Protein AF-A0A8H6J2B5-F1 (afdb_monomer_lite)

Sequence (69 aa):
MWRCEQIKRRYKADVYIQVRYKNRYYEYSSSNERNFPRSRAELETTYPIPVARSPVDYEERKSRGEVQD

pLDDT: mean 85.91, std 13.87, range [39.97, 97.38]

Secondary structure (DSSP, 8-state):
-HHHHHHHHHH----EEEEEETTEEEEEES---TTPSPPHHHHHTSSSPP----THHHHHHHHHTTS--

Structure (mmCIF, N/CA/C/O backbone):
data_AF-A0A8H6J2B5-F1
#
_entry.id   AF-A0A8H6J2B5-F1
#
loop_
_atom_site.group_PDB
_atom_site.id
_atom_site.type_symbol
_atom_site.label_atom_id
_atom_site.label_alt_id
_atom_site.label_comp_id
_atom_site.label_asym_id
_atom_site.label_entity_id
_atom_site.label_seq_id
_atom_site.pdbx_PDB_ins_code
_atom_site.Cartn_x
_atom_site.Cartn_y
_atom_site.Cartn_z
_atom_site.occupancy
_atom_site.B_iso_or_equiv
_atom_site.auth_seq_id
_atom_site.auth_comp_id
_atom_site.auth_asym_id
_atom_site.auth_atom_id
_atom_site.pdbx_PDB_model_num
ATOM 1 N N . MET A 1 1 ? 1.894 14.330 1.283 1.00 71.31 1 MET A N 1
ATOM 2 C CA . MET A 1 1 ? 2.228 13.041 0.627 1.00 71.31 1 MET A CA 1
ATOM 3 C C . MET A 1 1 ? 3.578 13.038 -0.105 1.00 71.31 1 MET A C 1
ATOM 5 O O . MET A 1 1 ? 3.907 12.046 -0.735 1.00 71.31 1 MET A O 1
ATOM 9 N N . TRP A 1 2 ? 4.425 14.071 0.036 1.00 87.19 2 TRP A N 1
ATOM 10 C CA . TRP A 1 2 ? 5.731 14.141 -0.645 1.00 87.19 2 TRP A CA 1
ATOM 11 C C . TRP A 1 2 ? 6.650 12.928 -0.405 1.00 87.19 2 TRP A C 1
ATOM 13 O O . TRP A 1 2 ? 7.314 12.466 -1.325 1.00 87.19 2 TRP A O 1
ATOM 23 N N . ARG A 1 3 ? 6.632 12.347 0.803 1.00 91.25 3 ARG A N 1
ATOM 24 C CA . ARG A 1 3 ? 7.393 11.122 1.106 1.00 91.25 3 ARG A CA 1
ATOM 25 C C . ARG A 1 3 ? 7.001 9.936 0.216 1.00 91.25 3 ARG A C 1
ATOM 27 O O . ARG A 1 3 ? 7.869 9.168 -0.179 1.00 91.25 3 ARG A O 1
ATOM 34 N N . CYS A 1 4 ? 5.722 9.797 -0.129 1.00 92.25 4 CYS A N 1
ATOM 35 C CA . CYS A 1 4 ? 5.245 8.724 -1.001 1.00 92.25 4 CYS A CA 1
ATOM 36 C C . CYS A 1 4 ? 5.750 8.916 -2.437 1.00 92.25 4 CYS A C 1
ATOM 38 O O . CYS A 1 4 ? 6.235 7.968 -3.044 1.00 92.25 4 CYS A O 1
ATOM 40 N N . GLU A 1 5 ? 5.749 10.158 -2.931 1.00 90.69 5 GLU A N 1
ATOM 41 C CA . GLU A 1 5 ? 6.353 10.512 -4.224 1.00 90.69 5 GLU A CA 1
ATOM 42 C C . GLU A 1 5 ? 7.858 10.220 -4.254 1.00 90.69 5 GLU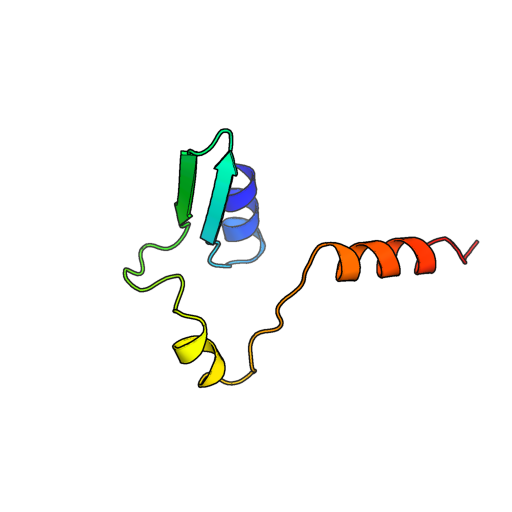 A C 1
ATOM 44 O O . GLU A 1 5 ? 8.378 9.713 -5.247 1.00 90.69 5 GLU A O 1
ATOM 49 N N . GLN A 1 6 ? 8.574 10.486 -3.157 1.00 94.62 6 GLN A N 1
ATOM 50 C CA . GLN A 1 6 ? 9.990 10.130 -3.043 1.00 94.62 6 GLN A CA 1
ATOM 51 C C . GLN A 1 6 ? 10.202 8.611 -3.118 1.00 94.62 6 GLN A C 1
ATOM 53 O O . GLN A 1 6 ? 11.098 8.172 -3.837 1.00 94.62 6 GLN A O 1
ATOM 58 N N . ILE A 1 7 ? 9.374 7.812 -2.432 1.00 94.06 7 ILE A N 1
ATOM 59 C CA . ILE A 1 7 ? 9.421 6.340 -2.497 1.00 94.06 7 ILE A CA 1
ATOM 60 C C . ILE A 1 7 ? 9.167 5.867 -3.930 1.00 94.06 7 ILE A C 1
ATOM 62 O O . ILE A 1 7 ? 9.993 5.132 -4.474 1.00 94.06 7 ILE A O 1
ATOM 66 N N . LYS A 1 8 ? 8.096 6.352 -4.572 1.00 93.94 8 LYS A N 1
ATOM 67 C CA . LYS A 1 8 ? 7.783 6.037 -5.971 1.00 93.94 8 LYS A CA 1
ATOM 68 C C . LYS A 1 8 ? 8.952 6.355 -6.893 1.00 93.94 8 LYS A C 1
ATOM 70 O O . LYS A 1 8 ? 9.374 5.515 -7.681 1.00 93.94 8 LYS A O 1
ATOM 75 N N . ARG A 1 9 ? 9.519 7.560 -6.800 1.00 94.25 9 ARG A N 1
ATOM 76 C CA . ARG A 1 9 ? 10.615 7.986 -7.684 1.00 94.25 9 ARG A CA 1
ATOM 77 C C . ARG A 1 9 ? 11.894 7.188 -7.456 1.00 94.25 9 ARG A C 1
ATOM 79 O O . ARG A 1 9 ? 12.534 6.822 -8.444 1.00 94.25 9 ARG A O 1
ATOM 86 N N . ARG A 1 10 ? 12.250 6.937 -6.189 1.00 96.88 10 ARG A N 1
ATOM 87 C CA . ARG A 1 10 ? 13.494 6.264 -5.786 1.00 96.88 10 ARG A CA 1
ATOM 88 C C . ARG A 1 10 ? 13.475 4.774 -6.098 1.00 96.88 10 ARG A C 1
ATOM 90 O O . ARG A 1 10 ? 14.464 4.265 -6.605 1.00 96.88 10 ARG A O 1
ATOM 97 N N . TYR A 1 11 ? 12.368 4.100 -5.805 1.00 96.25 11 TYR A N 1
ATOM 98 C CA . TYR A 1 11 ? 12.270 2.642 -5.913 1.00 96.25 11 TYR A CA 1
ATOM 99 C C . TYR A 1 11 ? 11.435 2.171 -7.103 1.00 96.25 11 TYR A C 1
ATOM 101 O O . TYR A 1 11 ? 11.278 0.970 -7.280 1.00 96.25 11 TYR A O 1
ATOM 109 N N . LYS A 1 12 ? 10.899 3.097 -7.913 1.00 93.88 12 LYS A N 1
ATOM 110 C CA . LYS A 1 12 ? 9.982 2.795 -9.029 1.00 93.88 12 LYS A CA 1
ATOM 111 C C . LYS A 1 12 ? 8.803 1.923 -8.584 1.00 93.88 12 LYS A C 1
ATOM 113 O O . LYS A 1 12 ? 8.377 1.031 -9.304 1.00 93.88 12 LYS A O 1
ATOM 118 N N . ALA A 1 13 ? 8.307 2.193 -7.380 1.00 92.62 13 ALA A N 1
ATOM 119 C CA . ALA A 1 13 ? 7.243 1.433 -6.743 1.00 92.62 13 ALA A CA 1
ATOM 120 C C . ALA A 1 13 ? 5.915 2.192 -6.789 1.00 92.62 13 ALA A C 1
ATOM 122 O O . ALA A 1 13 ? 5.894 3.420 -6.663 1.00 92.62 13 ALA A O 1
ATOM 123 N N . ASP A 1 14 ? 4.818 1.447 -6.886 1.00 93.44 14 ASP A N 1
ATOM 124 C CA . ASP A 1 14 ? 3.488 1.975 -6.617 1.00 93.44 14 ASP A CA 1
ATOM 125 C C . ASP A 1 14 ? 3.186 1.913 -5.121 1.00 93.44 14 ASP A C 1
ATOM 127 O O . ASP A 1 14 ? 3.425 0.915 -4.440 1.00 93.44 14 ASP A O 1
ATOM 131 N N . VAL A 1 15 ? 2.690 3.027 -4.595 1.00 94.44 15 VAL A N 1
ATOM 132 C CA . VAL A 1 15 ? 2.450 3.247 -3.175 1.00 94.44 15 VAL A CA 1
ATOM 133 C C . VAL A 1 15 ? 0.984 3.590 -2.993 1.00 94.44 15 VAL A C 1
ATOM 135 O O . VAL A 1 15 ? 0.503 4.588 -3.530 1.00 94.44 15 VAL A O 1
ATOM 138 N N . TYR A 1 16 ? 0.295 2.784 -2.194 1.00 93.94 16 TYR A N 1
ATOM 139 C CA . TYR A 1 16 ? -1.031 3.100 -1.690 1.00 93.94 16 TYR A CA 1
ATOM 140 C C . TYR A 1 16 ? -0.979 3.228 -0.172 1.00 93.94 16 TYR A C 1
ATOM 142 O O . TYR A 1 16 ? -0.362 2.403 0.503 1.00 93.94 16 TYR A O 1
ATOM 150 N N . ILE A 1 17 ? -1.613 4.269 0.365 1.00 93.88 17 ILE A N 1
ATOM 151 C CA . ILE A 1 17 ? -1.735 4.468 1.809 1.00 93.88 17 ILE A CA 1
ATOM 152 C C . ILE A 1 17 ? -3.167 4.865 2.125 1.00 93.88 17 ILE A C 1
ATOM 154 O O . ILE A 1 17 ? -3.678 5.841 1.579 1.00 93.88 17 ILE A O 1
ATOM 158 N N . GLN A 1 18 ? -3.756 4.156 3.081 1.00 93.25 18 GLN A N 1
ATOM 159 C CA . GLN A 1 18 ? -4.977 4.560 3.756 1.00 93.25 18 GLN A CA 1
ATOM 160 C C . GLN A 1 18 ? -4.630 4.974 5.190 1.00 93.25 18 GLN A C 1
ATOM 162 O O . GLN A 1 18 ? -3.956 4.247 5.920 1.00 93.25 18 GLN A O 1
ATOM 167 N N . VAL A 1 19 ? -5.072 6.160 5.599 1.00 94.94 19 VAL A N 1
ATOM 168 C CA . VAL A 1 19 ? -4.856 6.707 6.942 1.00 94.94 19 VAL A CA 1
ATOM 169 C C . VAL A 1 19 ? -6.204 6.994 7.577 1.00 94.94 19 VAL A C 1
ATOM 171 O O . VAL A 1 19 ? -7.005 7.746 7.026 1.00 94.94 19 VAL A O 1
ATOM 174 N N . ARG A 1 20 ? -6.435 6.449 8.774 1.00 96.81 20 ARG A N 1
ATOM 175 C CA . ARG A 1 20 ? -7.587 6.804 9.606 1.00 96.81 20 ARG A CA 1
ATOM 176 C C . ARG A 1 20 ? -7.158 7.776 10.700 1.00 96.81 20 ARG A C 1
ATOM 178 O O . ARG A 1 20 ? -6.359 7.420 11.561 1.00 96.81 20 ARG A O 1
ATOM 185 N N . TYR A 1 21 ? -7.718 8.981 10.709 1.00 95.75 21 TYR A N 1
ATOM 186 C CA . TYR A 1 21 ? -7.453 9.994 11.733 1.00 95.75 21 TYR A CA 1
ATOM 187 C C . TYR A 1 21 ? -8.746 10.693 12.146 1.00 95.75 21 TYR A C 1
ATOM 189 O O . TYR A 1 21 ? -9.491 11.166 11.293 1.00 95.75 21 TYR A O 1
ATOM 197 N N . LYS A 1 22 ? -9.025 10.753 13.457 1.00 96.75 22 LYS A N 1
ATOM 198 C CA . LYS A 1 22 ? -10.255 11.355 14.016 1.00 96.75 22 LYS A CA 1
ATOM 199 C C . LYS A 1 22 ? -11.535 10.886 13.298 1.00 96.75 22 LYS A C 1
ATOM 201 O O . LYS A 1 22 ? -12.362 11.694 12.890 1.00 96.75 22 LYS A O 1
ATOM 206 N N . ASN A 1 23 ? -11.664 9.569 13.115 1.00 96.06 23 ASN A N 1
ATOM 207 C CA . ASN A 1 23 ? -12.780 8.919 12.411 1.00 96.06 23 ASN A CA 1
ATOM 208 C C . ASN A 1 23 ? -12.967 9.334 10.934 1.00 96.06 23 ASN A C 1
ATOM 210 O O . ASN A 1 23 ? -14.018 9.093 10.350 1.00 96.06 23 ASN A O 1
ATOM 214 N N . ARG A 1 24 ? -11.955 9.952 10.316 1.00 97.38 24 ARG A N 1
ATOM 215 C CA . ARG A 1 24 ? -11.914 10.249 8.881 1.00 97.38 24 ARG A CA 1
ATOM 216 C C . ARG A 1 24 ? -10.880 9.371 8.200 1.00 97.38 24 ARG A C 1
ATOM 218 O O . ARG A 1 24 ? -9.834 9.087 8.7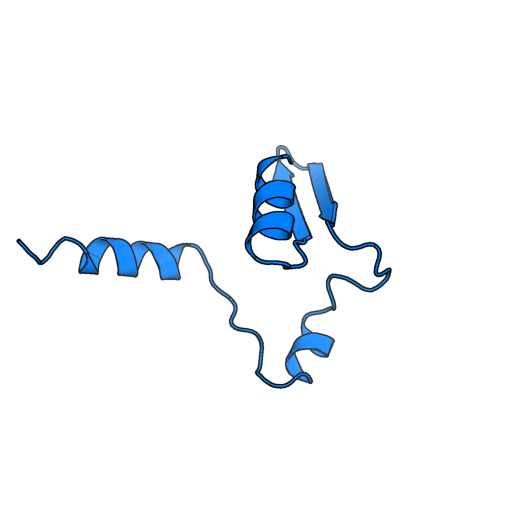85 1.00 97.38 24 ARG A O 1
ATOM 225 N N . TYR A 1 25 ? -11.184 8.977 6.973 1.00 96.25 25 TYR A N 1
ATOM 226 C CA . TYR A 1 25 ? -10.310 8.178 6.129 1.00 96.25 25 TYR A CA 1
ATOM 227 C C . TYR A 1 25 ? -9.701 9.075 5.058 1.00 96.25 25 TYR A C 1
ATOM 229 O O . TYR A 1 25 ? -10.389 9.893 4.450 1.00 96.25 25 TYR A O 1
ATOM 237 N N . TYR A 1 26 ? -8.399 8.930 4.867 1.00 94.00 26 TYR A N 1
ATOM 238 C CA . TYR A 1 26 ? -7.621 9.632 3.862 1.00 94.00 26 TYR A CA 1
ATOM 239 C C . TYR A 1 26 ? -6.892 8.598 3.034 1.00 94.00 26 TYR A C 1
ATOM 241 O O . TYR A 1 26 ? -6.280 7.687 3.589 1.00 94.00 26 TYR A O 1
ATOM 249 N N . GLU A 1 27 ? -6.925 8.770 1.724 1.00 93.00 27 GLU A N 1
ATOM 250 C CA . GLU A 1 27 ? -6.299 7.839 0.802 1.00 93.00 27 GLU A CA 1
ATOM 251 C C . GLU A 1 27 ? -5.363 8.569 -0.144 1.00 93.00 27 GLU A C 1
ATOM 253 O O . GLU A 1 27 ? -5.565 9.731 -0.504 1.00 93.00 27 GLU A O 1
ATOM 258 N N . TYR A 1 28 ? -4.313 7.860 -0.523 1.00 91.81 28 TYR A N 1
ATOM 259 C CA . TYR A 1 28 ? -3.388 8.263 -1.560 1.00 91.81 28 TYR A CA 1
ATOM 260 C C . TYR A 1 28 ? -2.993 7.044 -2.364 1.00 91.81 28 TYR A C 1
ATOM 262 O O . TYR A 1 28 ? -2.594 6.032 -1.791 1.00 91.81 28 TYR A O 1
ATOM 270 N N . SER A 1 29 ? -3.034 7.196 -3.682 1.00 93.44 29 SER A N 1
ATOM 271 C CA . SER A 1 29 ? -2.425 6.272 -4.624 1.00 93.44 29 SER A CA 1
ATOM 272 C C . SER A 1 29 ? -1.415 7.037 -5.461 1.00 93.44 29 SER A C 1
ATOM 274 O O . SER A 1 29 ? -1.717 8.104 -5.997 1.00 93.44 29 SER A O 1
ATOM 276 N N . SER A 1 30 ? -0.211 6.488 -5.583 1.00 93.75 30 SER A N 1
ATOM 277 C CA . SER A 1 30 ? 0.776 6.982 -6.536 1.00 93.75 30 SER A CA 1
ATOM 278 C C . SER A 1 30 ? 0.587 6.392 -7.938 1.00 93.75 30 SER A C 1
ATOM 280 O O . SER A 1 30 ? 1.295 6.805 -8.860 1.00 93.75 30 SER A O 1
ATOM 282 N N . SER A 1 31 ? -0.301 5.407 -8.091 1.00 91.62 31 SER A N 1
ATOM 283 C CA . SER A 1 31 ? -0.580 4.724 -9.353 1.00 91.62 31 SER A CA 1
ATOM 284 C C . SER A 1 31 ? -1.805 5.324 -10.039 1.00 91.62 31 SER A C 1
ATOM 286 O O . SER A 1 31 ? -2.754 5.749 -9.381 1.00 91.62 31 SER A O 1
ATOM 288 N N . ASN A 1 32 ? -1.790 5.318 -11.371 1.00 89.38 32 ASN A N 1
ATOM 289 C CA . ASN A 1 32 ? -2.962 5.636 -12.191 1.00 89.38 32 ASN A CA 1
ATOM 290 C C . ASN A 1 32 ? -3.805 4.383 -12.497 1.00 89.38 32 ASN A C 1
ATOM 292 O O . ASN A 1 32 ? -4.819 4.475 -13.191 1.00 89.38 32 ASN A O 1
ATOM 296 N N . GLU A 1 33 ? -3.376 3.206 -12.034 1.00 91.50 33 GLU A N 1
ATOM 297 C CA . GLU A 1 33 ? -4.122 1.964 -12.195 1.00 91.50 33 GLU A CA 1
ATOM 298 C C . GLU A 1 33 ? -5.398 2.001 -11.348 1.00 91.50 33 GLU A C 1
ATOM 300 O O . GLU A 1 33 ? -5.359 2.210 -10.137 1.00 91.50 33 GLU A O 1
ATOM 305 N N . ARG A 1 34 ? -6.546 1.771 -11.992 1.00 85.75 34 ARG A N 1
ATOM 306 C CA . ARG A 1 34 ? -7.863 1.854 -11.338 1.00 85.75 34 ARG A CA 1
ATOM 307 C C . ARG A 1 34 ? -8.087 0.787 -10.268 1.00 85.75 34 ARG A C 1
ATOM 309 O O . ARG A 1 34 ? -8.880 1.008 -9.364 1.00 85.75 34 ARG A O 1
ATOM 316 N N . ASN A 1 35 ? -7.399 -0.346 -10.384 1.00 87.31 35 ASN A N 1
ATOM 317 C CA . ASN A 1 35 ? -7.586 -1.510 -9.518 1.00 87.31 35 ASN A CA 1
ATOM 318 C C . ASN A 1 35 ? -6.486 -1.626 -8.450 1.00 87.31 35 ASN A C 1
ATOM 320 O O . ASN A 1 35 ? -6.345 -2.674 -7.825 1.00 87.31 35 ASN A O 1
ATOM 324 N N . PHE A 1 36 ? -5.671 -0.582 -8.268 1.00 90.06 36 PHE A N 1
ATOM 325 C CA . PHE A 1 36 ? -4.638 -0.547 -7.242 1.00 90.06 36 PHE A CA 1
ATOM 326 C C . PHE A 1 36 ? -5.123 0.258 -6.021 1.00 90.06 36 PHE A C 1
ATOM 328 O O . PHE A 1 36 ? -5.519 1.414 -6.183 1.00 90.06 36 PHE A O 1
ATOM 335 N N . PRO A 1 37 ? -5.061 -0.302 -4.798 1.00 92.62 37 PRO A N 1
ATOM 336 C CA . PRO A 1 37 ?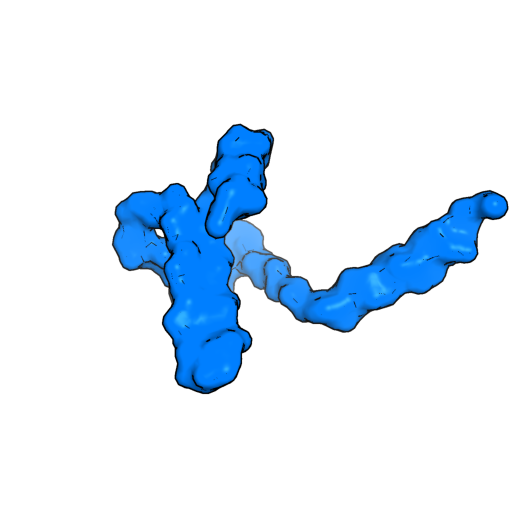 -4.521 -1.611 -4.445 1.00 92.62 37 PRO A CA 1
ATOM 337 C C . PRO A 1 37 ? -5.512 -2.735 -4.766 1.00 92.62 37 PRO A C 1
ATOM 339 O O . PRO A 1 37 ? -6.724 -2.568 -4.639 1.00 92.62 37 PRO A O 1
ATOM 342 N N . ARG A 1 38 ? -4.982 -3.909 -5.115 1.00 91.19 38 ARG A N 1
ATOM 343 C CA . ARG A 1 38 ? -5.800 -5.119 -5.241 1.00 91.19 38 ARG A CA 1
ATOM 344 C C . ARG A 1 38 ? -6.295 -5.572 -3.871 1.00 91.19 38 ARG A C 1
ATOM 346 O O . ARG A 1 38 ? -5.633 -5.350 -2.852 1.00 91.19 38 ARG A O 1
ATOM 353 N N . SER A 1 39 ? -7.440 -6.241 -3.849 1.00 90.75 39 SER A N 1
ATOM 354 C CA . SER A 1 39 ? -7.974 -6.865 -2.642 1.00 90.75 39 SER A CA 1
ATOM 355 C C . SER A 1 39 ? -7.037 -7.958 -2.115 1.00 90.75 39 SER A C 1
ATOM 357 O O . SER A 1 39 ? -6.228 -8.534 -2.846 1.00 90.75 39 SER A O 1
ATOM 359 N N . ARG A 1 40 ? -7.161 -8.289 -0.824 1.00 88.25 40 ARG A N 1
ATOM 360 C CA . ARG A 1 40 ? -6.334 -9.339 -0.211 1.00 88.25 40 ARG A CA 1
ATOM 361 C C . ARG A 1 40 ? -6.523 -10.700 -0.890 1.00 88.25 40 ARG A C 1
ATOM 363 O O . ARG A 1 40 ? -5.534 -11.386 -1.119 1.00 88.25 40 ARG A O 1
ATOM 370 N N . ALA A 1 41 ? -7.756 -11.041 -1.260 1.00 90.44 41 ALA A N 1
ATOM 371 C CA . ALA A 1 41 ? -8.070 -12.284 -1.958 1.00 90.44 41 ALA A CA 1
ATOM 372 C C . ALA A 1 41 ? -7.378 -12.365 -3.330 1.00 90.44 41 ALA A C 1
ATOM 374 O O . ALA A 1 41 ? -6.784 -13.385 -3.663 1.00 90.44 41 ALA A O 1
ATOM 375 N N . GLU A 1 42 ? -7.377 -11.275 -4.105 1.00 91.44 42 GLU A N 1
ATOM 376 C CA . GLU A 1 42 ? -6.651 -11.222 -5.384 1.00 91.44 42 GLU A CA 1
ATOM 377 C C . GLU A 1 42 ? -5.139 -11.379 -5.180 1.00 91.44 42 GLU A C 1
ATOM 379 O O . GLU A 1 42 ? -4.465 -12.093 -5.926 1.00 91.44 42 GLU A O 1
ATOM 384 N N . LEU A 1 43 ? -4.595 -10.744 -4.143 1.00 91.50 43 LEU A N 1
ATOM 385 C CA . LEU A 1 43 ? -3.176 -10.823 -3.811 1.00 91.50 43 LEU A CA 1
ATOM 386 C C . LEU A 1 43 ? -2.735 -12.234 -3.393 1.00 91.50 43 LEU A C 1
ATOM 388 O O . LEU A 1 43 ? -1.625 -12.636 -3.727 1.00 91.50 43 LEU A O 1
ATOM 392 N N . GLU A 1 44 ? -3.588 -13.004 -2.719 1.00 91.12 44 GLU A N 1
ATOM 393 C CA . GLU A 1 44 ? -3.295 -14.388 -2.309 1.00 91.12 44 GLU A CA 1
ATOM 394 C C . GLU A 1 44 ? -3.208 -15.367 -3.489 1.00 91.12 44 GLU A C 1
ATOM 396 O O . GLU A 1 44 ? -2.555 -16.401 -3.381 1.00 91.12 44 GLU A O 1
ATOM 401 N N . THR A 1 45 ? -3.789 -15.012 -4.639 1.00 92.56 45 THR A N 1
ATOM 402 C CA . THR A 1 45 ? -3.650 -15.778 -5.891 1.00 92.56 45 THR A CA 1
ATOM 403 C C . THR A 1 45 ? -2.398 -15.411 -6.696 1.00 92.56 45 THR A C 1
ATOM 405 O O . THR A 1 45 ? -2.093 -16.054 -7.698 1.00 92.56 45 THR A O 1
ATOM 408 N N . THR A 1 46 ? -1.661 -14.376 -6.276 1.00 89.38 46 THR A N 1
ATOM 409 C CA . THR A 1 46 ? -0.462 -13.888 -6.968 1.00 89.38 46 THR A CA 1
ATOM 410 C C . THR A 1 46 ? 0.800 -14.519 -6.373 1.00 89.38 46 THR A C 1
ATOM 412 O O . THR A 1 46 ? 0.929 -14.635 -5.156 1.00 89.38 46 THR A O 1
ATOM 415 N N . TYR A 1 47 ? 1.762 -14.894 -7.225 1.00 88.06 47 TYR A N 1
ATOM 416 C CA . TYR A 1 47 ? 3.086 -15.350 -6.793 1.00 88.06 47 TYR A CA 1
ATOM 417 C C . TYR A 1 47 ? 4.157 -14.274 -7.062 1.00 88.06 47 TYR A C 1
ATOM 419 O O . TYR A 1 47 ? 4.216 -13.756 -8.179 1.00 88.06 47 TYR A O 1
ATOM 427 N N . PRO A 1 48 ? 5.033 -13.956 -6.089 1.00 88.81 48 PRO A N 1
ATOM 428 C CA . PRO A 1 48 ? 5.059 -14.492 -4.728 1.00 88.81 48 PRO A CA 1
ATOM 429 C C . PRO A 1 48 ? 3.905 -13.956 -3.869 1.00 88.81 48 PRO A C 1
ATOM 431 O O . PRO A 1 48 ? 3.448 -12.830 -4.066 1.00 88.81 48 PRO A O 1
ATOM 434 N N . ILE A 1 49 ? 3.476 -14.756 -2.885 1.00 89.25 49 ILE A N 1
ATOM 435 C CA . ILE A 1 49 ? 2.430 -14.354 -1.936 1.00 89.25 49 ILE A CA 1
ATOM 436 C C . ILE A 1 49 ? 2.896 -13.088 -1.197 1.00 89.25 49 ILE A C 1
ATOM 438 O O . ILE A 1 49 ? 3.978 -13.101 -0.596 1.00 89.25 49 ILE A O 1
ATOM 442 N N . PRO A 1 50 ? 2.110 -11.996 -1.201 1.00 90.19 50 PRO A N 1
ATOM 443 C CA . PRO A 1 50 ? 2.536 -10.750 -0.580 1.00 90.19 50 PRO A CA 1
ATOM 444 C C . PRO A 1 50 ? 2.747 -10.868 0.929 1.00 90.19 50 PRO A C 1
ATOM 446 O O . PRO A 1 50 ? 1.857 -11.275 1.685 1.00 90.19 50 PRO A O 1
ATOM 449 N N . VAL A 1 51 ? 3.924 -10.425 1.372 1.00 89.31 51 VAL A N 1
ATOM 450 C CA . VAL A 1 51 ? 4.298 -10.368 2.786 1.00 89.31 51 VAL A CA 1
ATOM 451 C C . VAL A 1 51 ? 3.602 -9.178 3.443 1.00 89.31 51 VAL A C 1
ATOM 453 O O . VAL A 1 51 ? 3.913 -8.025 3.146 1.00 89.31 51 VAL A O 1
ATOM 456 N N . ALA A 1 52 ? 2.677 -9.454 4.360 1.00 88.75 52 ALA A N 1
ATOM 457 C CA . ALA A 1 52 ? 2.109 -8.436 5.235 1.00 88.75 52 ALA A CA 1
ATOM 458 C C . ALA A 1 52 ? 3.044 -8.211 6.431 1.00 88.75 52 ALA A C 1
ATOM 460 O O . ALA A 1 52 ? 3.549 -9.167 7.015 1.00 88.75 52 ALA A O 1
ATOM 461 N N . ARG A 1 53 ? 3.281 -6.946 6.783 1.00 89.00 53 ARG A N 1
ATOM 462 C CA . ARG A 1 53 ? 4.044 -6.552 7.972 1.00 89.00 53 ARG A CA 1
ATOM 463 C C . ARG A 1 53 ? 3.198 -5.625 8.824 1.00 89.00 53 ARG A C 1
ATOM 465 O O . ARG A 1 53 ? 2.508 -4.752 8.303 1.00 89.00 53 ARG A O 1
ATOM 472 N N . SER A 1 54 ? 3.294 -5.804 10.125 1.00 88.00 54 SER A N 1
ATOM 473 C CA . SER A 1 54 ? 2.635 -5.011 11.153 1.00 88.00 54 SER A CA 1
ATOM 474 C C . SER A 1 54 ? 3.689 -4.346 12.046 1.00 88.00 54 SER A C 1
ATOM 476 O O . SER A 1 54 ? 4.866 -4.687 11.942 1.00 88.00 54 SER A O 1
ATOM 478 N N . PRO A 1 55 ? 3.329 -3.377 12.905 1.00 90.19 55 PRO A N 1
ATOM 479 C CA . PRO A 1 55 ? 4.309 -2.691 13.750 1.00 90.19 55 PRO A CA 1
ATOM 480 C C . PRO A 1 55 ? 5.204 -3.631 14.579 1.00 90.19 55 PRO A C 1
ATOM 482 O O . PRO A 1 55 ? 6.404 -3.379 14.664 1.00 90.19 55 PRO A O 1
ATOM 485 N N . VAL A 1 56 ? 4.665 -4.749 15.087 1.00 89.56 56 VAL A N 1
ATOM 486 C CA . VAL A 1 56 ? 5.436 -5.721 15.892 1.00 89.56 56 VAL A CA 1
ATOM 487 C C . VAL A 1 56 ? 6.603 -6.339 15.112 1.00 89.56 56 VAL A C 1
ATOM 489 O O . VAL A 1 56 ? 7.686 -6.514 15.663 1.00 89.56 56 VAL A O 1
ATOM 492 N N . ASP A 1 57 ? 6.45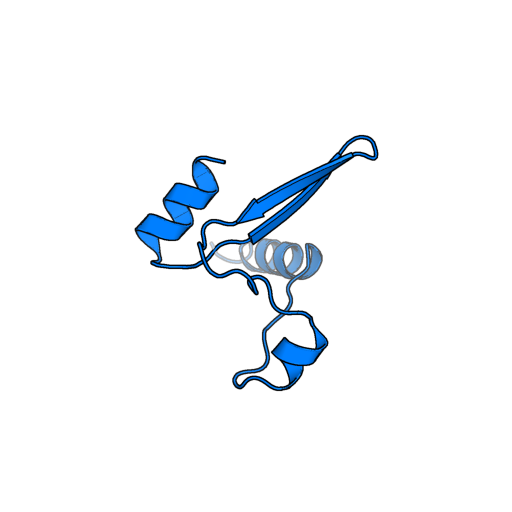0 -6.549 13.797 1.00 89.19 57 ASP A N 1
ATOM 493 C CA . ASP A 1 57 ? 7.521 -7.057 12.927 1.00 89.19 57 ASP A CA 1
ATOM 494 C C . ASP A 1 57 ? 8.749 -6.126 12.869 1.00 89.19 57 ASP A C 1
ATOM 496 O O . ASP A 1 57 ? 9.844 -6.542 12.472 1.00 89.19 57 ASP A O 1
ATOM 500 N N . TYR A 1 58 ? 8.569 -4.844 13.199 1.00 81.56 58 TYR A N 1
ATOM 501 C CA . TYR A 1 58 ? 9.628 -3.835 13.183 1.00 81.56 58 TYR A CA 1
ATOM 502 C C . TYR A 1 58 ? 10.224 -3.584 14.571 1.00 81.56 58 TYR A C 1
ATOM 504 O O . TYR A 1 58 ? 11.402 -3.232 14.660 1.00 81.56 58 TYR A O 1
ATOM 512 N N . GLU A 1 59 ? 9.457 -3.794 15.641 1.00 81.06 59 GLU A N 1
ATOM 513 C CA . GLU A 1 59 ? 9.945 -3.687 17.022 1.00 81.06 59 GLU A CA 1
ATOM 514 C C . GLU A 1 59 ? 10.992 -4.768 17.327 1.00 81.06 59 GLU A C 1
ATOM 516 O O . GLU A 1 59 ? 12.073 -4.457 17.835 1.00 81.06 59 GLU A O 1
ATOM 521 N N . GLU A 1 60 ? 1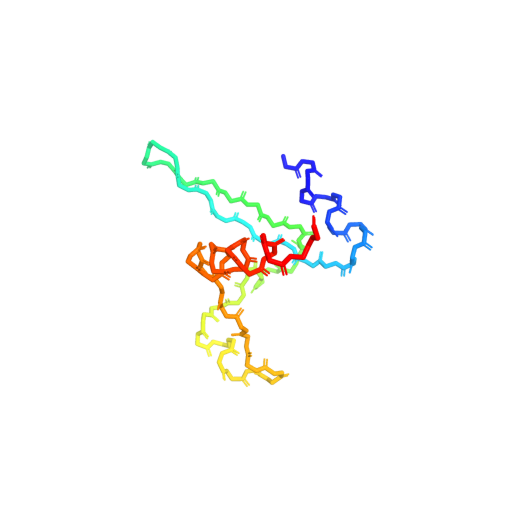0.758 -6.011 16.892 1.00 64.94 60 GLU A N 1
ATOM 522 C CA . GLU A 1 60 ? 11.719 -7.113 17.056 1.00 64.94 60 GLU A CA 1
ATOM 523 C C . GLU A 1 60 ? 13.059 -6.840 16.357 1.00 64.94 60 GLU A C 1
ATOM 525 O O . GLU A 1 60 ? 14.126 -7.189 16.865 1.00 64.94 60 GLU A O 1
ATOM 530 N N . ARG A 1 61 ? 13.044 -6.159 15.206 1.00 59.97 61 ARG A N 1
ATOM 531 C CA . ARG A 1 61 ? 14.276 -5.801 14.487 1.00 59.97 61 ARG A CA 1
ATOM 532 C C . ARG A 1 61 ? 15.103 -4.754 15.220 1.00 59.97 61 ARG A C 1
ATOM 534 O O . ARG A 1 61 ? 16.325 -4.791 15.118 1.00 59.97 61 ARG A O 1
ATOM 541 N N . LYS A 1 62 ? 14.457 -3.849 15.958 1.00 57.25 62 LYS A N 1
ATOM 542 C CA . LYS A 1 62 ? 15.152 -2.824 16.742 1.00 57.25 62 LY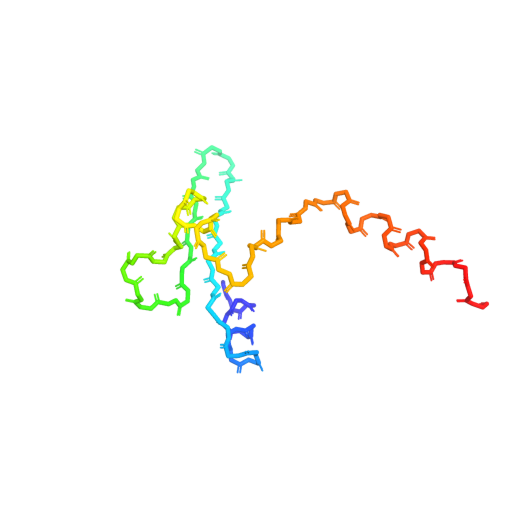S A CA 1
ATOM 543 C C . LYS A 1 62 ? 15.896 -3.453 17.923 1.00 57.25 62 LYS A C 1
ATOM 545 O O . LYS A 1 62 ? 17.062 -3.145 18.122 1.00 57.25 62 LYS A O 1
ATOM 550 N N . SER A 1 63 ? 15.276 -4.426 18.596 1.00 56.38 63 SER A N 1
ATOM 551 C CA . SER A 1 63 ? 15.908 -5.169 19.700 1.00 56.38 63 SER A CA 1
ATOM 552 C C . SER A 1 63 ? 17.121 -6.014 19.277 1.00 56.38 63 SER A C 1
ATOM 554 O O . SER A 1 63 ? 18.055 -6.189 20.050 1.00 56.38 63 SER A O 1
ATOM 556 N N . ARG A 1 64 ? 17.151 -6.504 18.029 1.00 57.69 64 ARG A N 1
ATOM 557 C CA . ARG A 1 64 ? 18.290 -7.268 17.484 1.00 57.69 64 ARG A CA 1
ATOM 558 C C . ARG A 1 64 ? 19.430 -6.392 16.958 1.00 57.69 64 ARG A C 1
ATOM 560 O O . ARG A 1 64 ? 20.517 -6.907 16.740 1.00 57.69 64 ARG A O 1
ATOM 567 N N . GLY A 1 65 ? 19.178 -5.103 16.728 1.00 53.47 65 GLY A N 1
ATOM 568 C CA . GLY A 1 65 ? 20.185 -4.134 16.288 1.00 53.47 65 GLY A CA 1
ATOM 569 C C . GLY A 1 65 ? 20.961 -3.472 17.429 1.00 53.47 65 GLY A C 1
ATOM 570 O O . GLY A 1 65 ? 21.877 -2.712 17.150 1.00 53.47 65 GLY A O 1
ATOM 571 N N . GLU A 1 66 ? 20.602 -3.744 18.688 1.00 53.09 66 GLU A N 1
ATOM 572 C CA . GLU A 1 66 ? 21.276 -3.215 19.887 1.00 53.09 66 GLU A CA 1
ATOM 573 C C . GLU A 1 66 ? 22.270 -4.223 20.512 1.00 53.09 66 GLU A C 1
ATOM 575 O O . GLU A 1 66 ? 22.769 -4.001 21.610 1.00 53.09 66 GLU A O 1
ATOM 580 N N . VAL A 1 67 ? 22.601 -5.319 19.812 1.00 53.56 67 VAL A N 1
ATOM 581 C CA . VAL A 1 67 ? 23.668 -6.266 20.201 1.00 53.56 67 VAL A CA 1
ATOM 582 C C . VAL A 1 67 ? 24.734 -6.323 19.097 1.00 53.56 67 VAL A C 1
ATOM 584 O O . VAL A 1 67 ? 24.726 -7.240 18.281 1.00 53.56 67 VAL A O 1
ATOM 587 N N . GLN A 1 68 ? 25.581 -5.289 19.053 1.00 45.84 68 GLN A N 1
ATOM 588 C CA . GLN A 1 68 ? 26.893 -5.110 18.380 1.00 45.84 68 GLN A CA 1
ATOM 589 C C . GLN A 1 68 ? 27.033 -3.588 18.168 1.00 45.84 68 GLN A C 1
ATOM 591 O O . GLN A 1 68 ? 26.219 -3.019 17.446 1.00 45.84 68 GLN A O 1
ATOM 596 N N . ASP A 1 69 ? 27.938 -2.832 18.787 1.00 39.97 69 ASP A N 1
ATOM 597 C CA . ASP A 1 69 ? 29.262 -3.070 19.385 1.00 39.97 69 ASP A CA 1
ATOM 598 C C . ASP A 1 69 ? 29.422 -2.126 20.598 1.00 39.97 69 ASP A C 1
ATOM 600 O O . ASP A 1 69 ? 28.932 -0.971 20.495 1.00 39.97 69 ASP A O 1
#

Radius of gyration: 15.75 Å; chains: 1; bounding box: 42×30×32 Å

Foldseek 3Di:
DVVQVVCCVVVVDWDWDWDADPNDIDIDTPDPDPCPPPDQVVQCPDPPRDDDDDPVNVVVVVVVVPPDD

Organism: NCBI:txid2175906